Protein AF-C5LI20-F1 (afdb_monomer_lite)

Organism: Perkinsus marinus (strain ATCC 50983 / TXsc) (NCBI:txid423536)

pLDDT: mean 78.52, std 14.14, range [34.72, 92.19]

Structure (mmCIF, N/CA/C/O backbone):
data_AF-C5LI20-F1
#
_entry.id   AF-C5LI20-F1
#
loop_
_atom_site.group_PDB
_atom_site.id
_atom_site.type_symbol
_atom_site.label_atom_id
_atom_site.label_alt_id
_atom_site.label_comp_id
_atom_site.label_asym_id
_atom_site.label_entity_id
_atom_site.label_seq_id
_atom_site.pdbx_PDB_ins_code
_atom_site.Cartn_x
_atom_site.Cartn_y
_atom_site.Cartn_z
_atom_site.occupancy
_atom_site.B_iso_or_equiv
_atom_site.auth_seq_id
_atom_site.auth_comp_id
_atom_site.auth_asym_id
_atom_site.auth_atom_id
_atom_site.pdbx_PDB_model_num
ATOM 1 N N . SER A 1 1 ? -21.074 10.728 8.051 1.00 75.56 1 SER A N 1
ATOM 2 C CA . SER A 1 1 ? -21.060 9.835 6.874 1.00 75.56 1 SER A CA 1
ATOM 3 C C . SER A 1 1 ? -19.832 8.948 6.932 1.00 75.56 1 SER A C 1
ATOM 5 O O . SER A 1 1 ? -18.772 9.459 7.271 1.00 75.56 1 SER A O 1
ATOM 7 N N . ILE A 1 2 ? -19.961 7.644 6.681 1.00 87.50 2 ILE A N 1
ATOM 8 C CA . ILE A 1 2 ? -18.856 6.672 6.753 1.00 87.50 2 ILE A CA 1
ATOM 9 C C . ILE A 1 2 ? -18.855 5.896 5.437 1.00 87.50 2 ILE A C 1
ATOM 11 O O . ILE A 1 2 ? -19.865 5.278 5.106 1.00 87.50 2 ILE A O 1
ATOM 15 N N . ALA A 1 3 ? -17.756 5.950 4.685 1.00 90.06 3 ALA A N 1
ATOM 16 C CA . ALA A 1 3 ? -17.574 5.101 3.514 1.00 90.06 3 ALA A CA 1
ATOM 17 C C . ALA A 1 3 ? -17.057 3.731 3.967 1.00 90.06 3 ALA A C 1
ATOM 19 O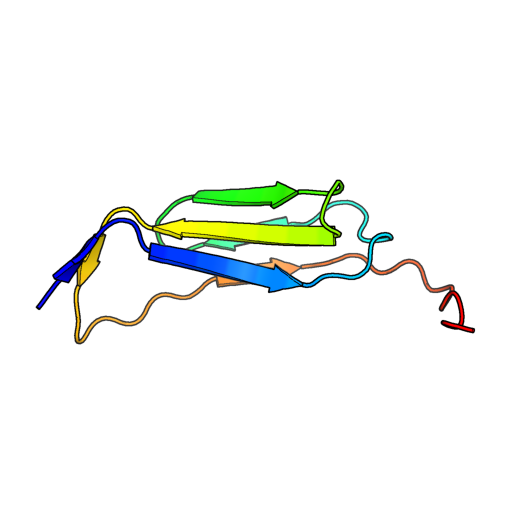 O . ALA A 1 3 ? -16.186 3.648 4.832 1.00 90.06 3 ALA A O 1
ATOM 20 N N . ASN A 1 4 ? -17.623 2.659 3.422 1.00 92.19 4 ASN A N 1
ATOM 21 C CA . ASN A 1 4 ? -17.233 1.291 3.753 1.00 92.19 4 ASN A CA 1
ATOM 22 C C . ASN A 1 4 ? -16.549 0.658 2.544 1.00 92.19 4 ASN A C 1
ATOM 24 O O . ASN A 1 4 ? -16.915 0.974 1.414 1.00 92.19 4 ASN A O 1
ATOM 28 N N . SER A 1 5 ? -15.593 -0.236 2.801 1.00 90.19 5 SER A N 1
ATOM 29 C CA . SER A 1 5 ? -14.840 -0.949 1.759 1.00 90.19 5 SER A CA 1
ATOM 30 C C . SER A 1 5 ? -14.182 -0.000 0.753 1.00 90.19 5 SER A C 1
ATOM 32 O O . SER A 1 5 ? -14.375 -0.117 -0.452 1.00 90.19 5 SER A O 1
ATOM 34 N N . VAL A 1 6 ? -13.428 0.974 1.262 1.00 91.19 6 VAL A N 1
ATOM 35 C CA . VAL A 1 6 ? -12.667 1.897 0.418 1.00 91.19 6 VAL A CA 1
ATOM 36 C C . VAL A 1 6 ? -11.381 1.209 -0.021 1.00 91.19 6 VAL A C 1
ATOM 38 O O . VAL A 1 6 ? -10.631 0.697 0.810 1.00 91.19 6 VAL A O 1
ATOM 41 N N . GLU A 1 7 ? -11.117 1.230 -1.320 1.00 91.50 7 GLU A N 1
ATOM 42 C CA . GLU A 1 7 ? -9.888 0.717 -1.917 1.00 91.50 7 GLU A CA 1
ATOM 43 C C . GLU A 1 7 ? -9.199 1.850 -2.671 1.00 91.50 7 GLU A C 1
ATOM 45 O O . GLU A 1 7 ? -9.803 2.528 -3.501 1.00 91.50 7 GLU A O 1
ATOM 50 N N . ILE A 1 8 ? -7.935 2.090 -2.339 1.00 89.50 8 ILE A N 1
ATOM 51 C CA . ILE A 1 8 ? -7.116 3.147 -2.926 1.00 89.50 8 ILE A CA 1
ATOM 52 C C . ILE A 1 8 ? -6.022 2.459 -3.728 1.00 89.50 8 ILE A C 1
ATOM 54 O O . ILE A 1 8 ? -5.208 1.726 -3.170 1.00 89.50 8 ILE A O 1
ATOM 58 N N . HIS A 1 9 ? -6.034 2.660 -5.042 1.00 89.50 9 HIS A N 1
ATOM 59 C CA . HIS A 1 9 ? -5.071 2.055 -5.955 1.00 89.50 9 HIS A CA 1
ATOM 60 C C . HIS A 1 9 ? -4.027 3.099 -6.328 1.00 89.50 9 HIS A C 1
ATOM 62 O O . HIS A 1 9 ? -4.350 4.116 -6.942 1.00 89.50 9 HIS A O 1
ATOM 68 N N . VAL A 1 10 ? -2.782 2.848 -5.948 1.00 86.12 10 VAL A N 1
ATOM 69 C CA . VAL A 1 10 ? -1.644 3.696 -6.290 1.00 86.12 10 VAL A CA 1
ATOM 70 C C . VAL A 1 10 ? -0.813 2.957 -7.339 1.00 86.12 10 VAL A C 1
ATOM 72 O O . VAL A 1 10 ? -0.201 1.944 -6.994 1.00 86.12 10 VAL A O 1
ATOM 75 N N . PRO A 1 11 ? -0.798 3.411 -8.604 1.00 83.81 11 PRO A N 1
ATOM 76 C CA . PRO A 1 11 ? 0.046 2.812 -9.628 1.00 83.81 11 PRO A CA 1
ATOM 77 C C . PRO A 1 11 ? 1.512 3.081 -9.301 1.00 83.81 11 PRO A C 1
ATOM 79 O O . PRO A 1 11 ? 1.888 4.201 -8.943 1.00 83.81 11 PRO A O 1
ATOM 82 N N . VAL A 1 12 ? 2.332 2.045 -9.404 1.00 78.44 12 VAL A N 1
ATOM 83 C CA . VAL A 1 12 ? 3.775 2.106 -9.189 1.00 78.44 12 VAL A CA 1
ATOM 84 C C . VAL A 1 12 ? 4.492 1.496 -10.394 1.00 78.44 12 VAL A C 1
ATOM 86 O O . VAL A 1 12 ? 3.889 0.743 -11.149 1.00 78.44 12 VAL A O 1
ATOM 89 N N . PRO A 1 13 ? 5.768 1.817 -10.628 1.00 72.44 13 PRO A N 1
ATOM 90 C CA . PRO A 1 13 ? 6.540 1.144 -11.667 1.00 72.44 13 PRO A CA 1
ATOM 91 C C . PRO A 1 13 ? 6.773 -0.324 -11.277 1.00 72.44 13 PRO A C 1
ATOM 93 O O . PRO A 1 13 ? 7.020 -0.605 -10.105 1.00 72.44 13 PRO A O 1
ATOM 96 N N . GLY A 1 14 ? 6.748 -1.247 -12.240 1.00 64.50 14 GLY A N 1
ATOM 97 C CA . GLY A 1 14 ? 6.917 -2.686 -11.975 1.00 64.50 14 GLY A CA 1
ATOM 98 C C . GLY A 1 14 ? 8.274 -3.108 -11.403 1.00 64.50 14 GLY A C 1
ATOM 99 O O . GLY A 1 14 ? 8.427 -4.234 -10.941 1.00 64.50 14 GLY A O 1
ATOM 100 N N . ASP A 1 15 ? 9.240 -2.188 -11.365 1.00 63.84 15 ASP A N 1
ATOM 101 C CA . ASP A 1 15 ? 10.595 -2.404 -10.844 1.00 63.84 15 ASP A CA 1
ATOM 102 C C . ASP A 1 15 ? 10.756 -1.993 -9.366 1.00 63.84 15 ASP A C 1
ATOM 104 O O . ASP A 1 15 ? 11.867 -1.817 -8.869 1.00 63.84 15 ASP A O 1
ATOM 108 N N . VAL A 1 16 ? 9.653 -1.783 -8.639 1.00 66.50 16 VAL A N 1
ATOM 109 C CA . VAL A 1 16 ? 9.711 -1.461 -7.208 1.00 66.50 16 VAL A CA 1
ATOM 110 C C . VAL A 1 16 ? 10.199 -2.672 -6.419 1.00 66.50 16 VAL A C 1
ATOM 112 O O . VAL A 1 16 ? 9.456 -3.627 -6.180 1.00 66.50 16 VAL A O 1
ATOM 115 N N . ASP A 1 17 ? 11.440 -2.588 -5.946 1.00 62.72 17 ASP A N 1
ATOM 116 C CA . ASP A 1 17 ? 12.003 -3.564 -5.027 1.00 62.72 17 ASP A CA 1
ATOM 117 C C . ASP A 1 17 ? 11.781 -3.105 -3.577 1.00 62.72 17 ASP A C 1
ATOM 119 O O . ASP A 1 17 ? 12.039 -1.957 -3.198 1.00 62.72 17 ASP A O 1
ATOM 123 N N . THR A 1 18 ? 11.244 -4.013 -2.763 1.00 60.19 18 THR A N 1
ATOM 124 C CA . THR A 1 18 ? 10.978 -3.828 -1.328 1.00 60.19 18 THR A CA 1
ATOM 125 C C . THR A 1 18 ? 10.104 -2.597 -0.983 1.00 60.19 18 THR A C 1
ATOM 127 O O . THR A 1 18 ? 10.578 -1.636 -0.368 1.00 60.19 18 THR A O 1
ATOM 130 N N . PRO A 1 19 ? 8.795 -2.601 -1.311 1.00 65.81 19 PRO A N 1
ATOM 131 C CA . PRO A 1 19 ? 7.892 -1.514 -0.934 1.00 65.81 19 PRO A CA 1
ATOM 132 C C . PRO A 1 19 ? 7.693 -1.469 0.590 1.00 65.81 19 PRO A C 1
ATOM 134 O O . PRO A 1 19 ? 7.089 -2.362 1.188 1.00 65.81 19 PRO A O 1
ATOM 137 N N . GLN A 1 20 ? 8.168 -0.404 1.239 1.00 75.38 20 GLN A N 1
ATOM 138 C CA . GLN A 1 20 ? 7.847 -0.131 2.640 1.00 75.38 20 GLN A CA 1
ATOM 139 C C . GLN A 1 20 ? 6.601 0.737 2.718 1.00 75.38 20 GLN A C 1
ATOM 141 O O . GLN A 1 20 ? 6.671 1.959 2.612 1.00 75.38 20 GLN A O 1
ATOM 146 N N . CYS A 1 21 ? 5.454 0.103 2.933 1.00 75.50 21 CYS A N 1
ATOM 147 C CA . CYS A 1 21 ? 4.179 0.788 3.083 1.00 75.50 21 CYS A CA 1
ATOM 148 C C . CYS A 1 21 ? 3.791 0.880 4.564 1.00 75.50 21 CYS A C 1
ATOM 150 O O . CYS A 1 21 ? 3.541 -0.131 5.220 1.00 75.50 21 CYS A O 1
ATOM 152 N N . LYS A 1 22 ? 3.686 2.099 5.094 1.00 82.88 22 LYS A N 1
ATOM 153 C CA . LYS A 1 22 ? 3.094 2.396 6.402 1.00 82.88 22 LYS A CA 1
ATOM 154 C C . LYS A 1 22 ? 1.778 3.130 6.203 1.00 82.88 22 LYS A C 1
ATOM 156 O O . LYS A 1 22 ? 1.769 4.284 5.789 1.00 82.88 22 LYS A O 1
ATOM 161 N N . ALA A 1 23 ? 0.673 2.481 6.547 1.00 85.50 23 ALA A N 1
ATOM 162 C CA . ALA A 1 23 ? -0.635 3.122 6.606 1.00 85.50 23 ALA A CA 1
ATOM 163 C C . ALA A 1 23 ? -1.077 3.323 8.055 1.00 85.50 23 ALA A C 1
ATOM 165 O O . ALA A 1 23 ? -0.932 2.427 8.886 1.00 85.50 23 ALA A O 1
ATOM 166 N N . SER A 1 24 ? -1.661 4.484 8.355 1.00 86.31 24 SER A N 1
ATOM 167 C CA . SER A 1 24 ? -2.255 4.764 9.670 1.00 86.31 24 SER A CA 1
ATOM 168 C C . SER A 1 24 ? -3.531 3.954 9.933 1.00 86.31 24 SER A C 1
ATOM 170 O O . SER A 1 24 ? -3.936 3.791 11.081 1.00 86.31 24 SER A O 1
ATOM 172 N N . THR A 1 25 ? -4.195 3.463 8.884 1.00 88.56 25 THR A N 1
ATOM 173 C CA . THR A 1 25 ? -5.402 2.634 8.984 1.00 88.56 25 THR A CA 1
ATOM 174 C C . THR A 1 25 ? -5.474 1.635 7.838 1.00 88.56 25 THR A C 1
ATOM 176 O O . THR A 1 25 ? -4.856 1.851 6.803 1.00 88.56 25 THR A O 1
ATOM 179 N N . GLY A 1 26 ? -6.260 0.571 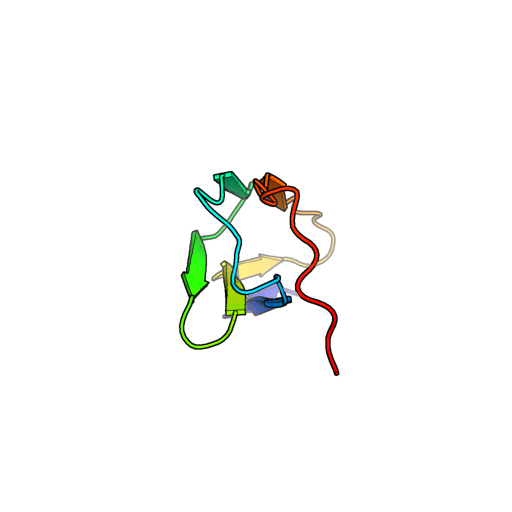7.980 1.00 88.38 26 GLY A N 1
ATOM 180 C CA . GLY A 1 26 ? -6.447 -0.413 6.915 1.00 88.38 26 GLY A CA 1
ATOM 181 C C . GLY A 1 26 ? -5.229 -1.310 6.686 1.00 88.38 26 GLY A C 1
ATOM 182 O O . GLY A 1 26 ? -4.422 -1.544 7.585 1.00 88.38 26 GLY A O 1
ATOM 183 N N . SER A 1 27 ? -5.128 -1.868 5.485 1.00 88.75 27 SER A N 1
ATOM 184 C CA . SER A 1 27 ? -4.056 -2.781 5.091 1.00 88.75 27 SER A CA 1
ATOM 185 C C . SER A 1 27 ? -3.572 -2.430 3.697 1.00 88.75 27 SER A C 1
ATOM 187 O O . SER A 1 27 ? -4.384 -2.228 2.798 1.00 88.75 27 SER A O 1
ATOM 189 N N . VAL A 1 28 ? -2.257 -2.362 3.521 1.00 87.12 28 VAL A N 1
ATOM 190 C CA . VAL A 1 28 ? -1.637 -2.081 2.226 1.00 87.12 28 VAL A CA 1
ATOM 191 C C . VAL A 1 28 ? -1.048 -3.371 1.683 1.00 87.12 28 VAL A C 1
ATOM 193 O O . VAL A 1 28 ? -0.351 -4.085 2.405 1.00 87.12 28 VAL A O 1
ATOM 196 N N . LYS A 1 29 ? -1.340 -3.676 0.423 1.00 86.12 29 LYS A N 1
ATOM 197 C CA . LYS A 1 29 ? -0.784 -4.814 -0.302 1.00 86.12 29 LYS A CA 1
ATOM 198 C C . LYS A 1 29 ? -0.243 -4.350 -1.639 1.00 86.12 29 LYS A C 1
ATOM 200 O O . LYS A 1 29 ? -0.919 -3.642 -2.378 1.00 86.12 29 LYS A O 1
ATOM 205 N N . TYR A 1 30 ? 0.971 -4.775 -1.949 1.00 82.25 30 TYR A N 1
ATOM 206 C CA . TYR A 1 30 ? 1.539 -4.593 -3.273 1.00 82.25 30 TYR A CA 1
ATOM 207 C C . TYR A 1 30 ? 1.093 -5.737 -4.188 1.00 82.25 30 TYR A C 1
ATOM 209 O O . TYR A 1 30 ? 1.211 -6.905 -3.815 1.00 82.25 30 TYR A O 1
ATOM 217 N N . HIS A 1 31 ? 0.567 -5.389 -5.361 1.00 84.69 31 HIS A N 1
ATOM 218 C CA . HIS A 1 31 ? 0.168 -6.311 -6.418 1.00 84.69 31 HIS A CA 1
ATOM 219 C C . HIS A 1 31 ? 1.119 -6.148 -7.612 1.00 84.69 31 HIS A C 1
ATOM 221 O O . HIS A 1 31 ? 0.863 -5.297 -8.467 1.00 84.69 31 HIS A O 1
ATOM 227 N N . PRO A 1 32 ? 2.190 -6.961 -7.702 1.00 77.75 32 PRO A N 1
ATOM 228 C CA . PRO A 1 32 ? 3.133 -6.898 -8.822 1.00 77.75 32 PRO A CA 1
ATOM 229 C C . PRO A 1 32 ? 2.474 -7.265 -10.157 1.00 77.75 32 PRO A C 1
ATOM 231 O O . PRO A 1 32 ? 2.881 -6.794 -11.201 1.00 77.75 32 PRO A O 1
ATOM 234 N N . GLU A 1 33 ? 1.398 -8.053 -10.136 1.00 81.00 33 GLU A N 1
ATOM 235 C CA . GLU A 1 33 ? 0.641 -8.436 -11.339 1.00 81.00 33 GLU A CA 1
ATOM 236 C C . GLU A 1 33 ? -0.103 -7.267 -12.016 1.00 81.00 33 GLU A C 1
ATOM 238 O O . GLU A 1 33 ? -0.544 -7.387 -13.156 1.00 81.00 33 GLU A O 1
ATOM 243 N N . LYS A 1 34 ? -0.298 -6.163 -11.288 1.00 77.81 34 LYS A N 1
ATOM 244 C CA . LYS A 1 34 ? -0.977 -4.946 -11.757 1.00 77.81 34 LYS A CA 1
ATOM 245 C C . LYS A 1 34 ? -0.086 -3.715 -11.643 1.00 77.81 34 LYS A C 1
ATOM 247 O O . LYS A 1 34 ? -0.591 -2.614 -11.846 1.00 77.81 34 LYS A O 1
ATOM 252 N N . ASP A 1 35 ? 1.167 -3.893 -11.221 1.00 80.56 35 ASP A N 1
ATOM 253 C CA . ASP A 1 35 ? 2.092 -2.803 -1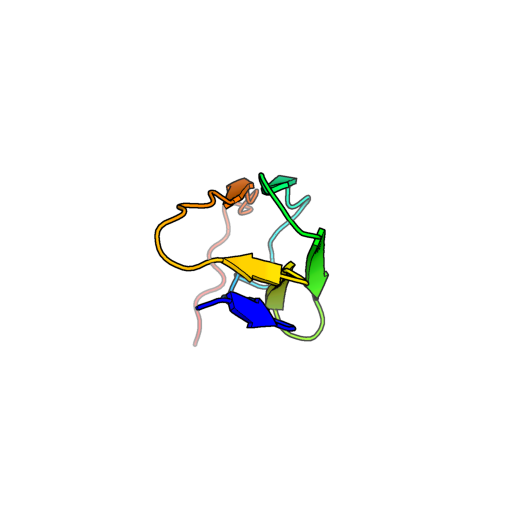0.913 1.00 80.56 35 ASP A CA 1
ATOM 254 C C . ASP A 1 35 ? 1.424 -1.730 -10.028 1.00 80.56 35 ASP A C 1
ATOM 256 O O . ASP A 1 35 ? 1.479 -0.528 -10.274 1.00 80.56 35 ASP A O 1
ATOM 260 N N . CYS A 1 36 ? 0.672 -2.169 -9.014 1.00 84.88 36 CYS A N 1
ATOM 261 C CA . CYS A 1 36 ? -0.157 -1.286 -8.195 1.00 84.88 36 CYS A CA 1
ATOM 262 C C . CYS A 1 36 ? -0.080 -1.661 -6.719 1.00 84.88 36 CYS A C 1
ATOM 264 O O . CYS A 1 36 ? -0.138 -2.828 -6.332 1.00 84.88 36 CYS A O 1
ATOM 266 N N . VAL A 1 37 ? -0.044 -0.646 -5.867 1.00 85.75 37 VAL A N 1
ATOM 267 C CA . VAL A 1 37 ? -0.247 -0.791 -4.430 1.00 85.75 37 VAL A CA 1
ATOM 268 C C . VAL A 1 37 ? -1.718 -0.554 -4.126 1.00 85.75 37 VAL A C 1
ATOM 270 O O . VAL A 1 37 ? -2.264 0.507 -4.423 1.00 85.75 37 VAL A O 1
ATOM 273 N N . ILE A 1 38 ? -2.363 -1.547 -3.523 1.00 89.12 38 ILE A N 1
ATOM 274 C CA . ILE A 1 38 ? -3.758 -1.482 -3.105 1.00 89.12 38 ILE A CA 1
ATOM 275 C C . ILE A 1 38 ? -3.796 -1.254 -1.601 1.00 89.12 38 ILE A C 1
ATOM 277 O O . ILE A 1 38 ? -3.328 -2.074 -0.808 1.00 89.12 38 ILE A O 1
ATOM 281 N N . TRP A 1 39 ? -4.372 -0.128 -1.202 1.00 90.94 39 TRP A N 1
ATOM 282 C CA . TRP A 1 39 ? -4.646 0.187 0.187 1.00 90.94 39 TRP A CA 1
ATOM 283 C C . TRP A 1 39 ? -6.135 0.017 0.478 1.00 90.94 39 TRP A C 1
ATOM 285 O O . TRP A 1 39 ? -6.973 0.779 -0.001 1.00 90.94 39 TRP A O 1
ATOM 295 N N . SER A 1 40 ? -6.462 -0.995 1.279 1.00 91.62 40 SER A N 1
ATOM 296 C CA . SER A 1 40 ? -7.835 -1.333 1.649 1.00 91.62 40 SER A CA 1
ATOM 297 C C . SER A 1 40 ? -8.172 -0.801 3.043 1.00 91.62 40 SER A C 1
ATOM 299 O O . SER A 1 40 ? -7.529 -1.155 4.037 1.00 91.62 40 SER A O 1
ATOM 301 N N . ILE A 1 41 ? -9.229 0.003 3.140 1.00 91.62 41 ILE A N 1
ATOM 302 C CA . ILE A 1 41 ? -9.746 0.588 4.379 1.00 91.62 41 ILE A CA 1
ATOM 303 C C . ILE A 1 41 ? -11.193 0.125 4.576 1.00 91.62 41 ILE A C 1
ATOM 305 O O . ILE A 1 41 ? -12.088 0.460 3.802 1.00 91.62 41 ILE A O 1
ATOM 309 N N . LYS A 1 42 ? -11.455 -0.631 5.651 1.00 89.69 42 LYS A N 1
ATOM 310 C CA . LYS A 1 42 ? -12.807 -1.148 5.941 1.00 89.69 42 LYS A CA 1
ATOM 311 C C . LYS A 1 42 ? -13.823 -0.040 6.205 1.00 89.69 42 LYS A C 1
ATOM 313 O O . LYS A 1 42 ? -14.948 -0.132 5.728 1.00 89.69 42 LYS A O 1
ATOM 318 N N . GLN A 1 43 ? -13.434 0.970 6.980 1.00 89.50 43 GLN A N 1
ATOM 319 C CA . GLN A 1 43 ? -14.294 2.083 7.370 1.00 89.50 43 GLN A CA 1
ATOM 320 C C . GLN A 1 43 ? -13.513 3.386 7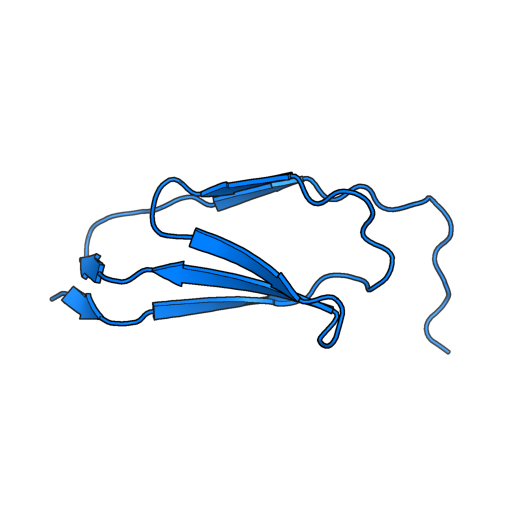.277 1.00 89.50 43 GLN A C 1
ATOM 322 O O . GLN A 1 43 ? -12.522 3.577 7.978 1.00 89.50 43 GLN A O 1
ATOM 327 N N . PHE A 1 44 ? -13.987 4.279 6.420 1.00 89.69 44 PHE A N 1
ATOM 328 C CA . PHE A 1 44 ? -13.422 5.595 6.182 1.00 89.69 44 PHE A CA 1
ATOM 329 C C . PHE A 1 44 ? -14.442 6.655 6.630 1.00 89.69 44 PHE A C 1
ATOM 331 O O . PHE A 1 44 ? -15.313 7.070 5.853 1.00 89.69 44 PHE A O 1
ATOM 338 N N . PRO A 1 45 ? -14.437 7.025 7.924 1.00 90.88 45 PRO A N 1
ATOM 339 C CA . PRO A 1 45 ? -15.312 8.063 8.445 1.00 90.88 45 PRO A CA 1
ATOM 340 C C . PRO A 1 45 ? -14.962 9.414 7.818 1.00 90.88 45 PRO A C 1
ATOM 342 O O . PRO A 1 45 ? -13.805 9.827 7.802 1.00 90.88 45 PRO A O 1
ATOM 345 N 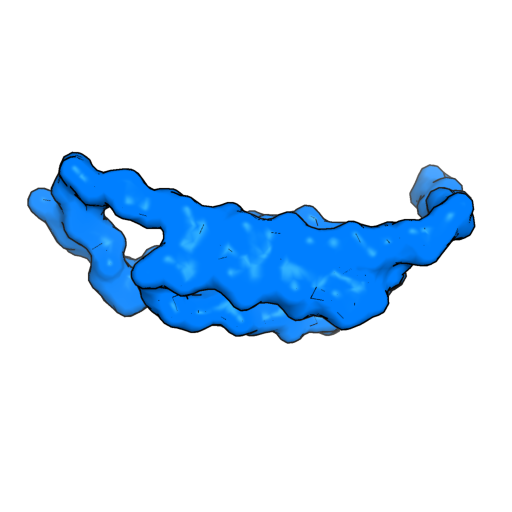N . GLY A 1 46 ? -15.976 10.119 7.321 1.00 89.06 46 GLY A N 1
ATOM 346 C CA . GLY A 1 46 ? -15.806 11.477 6.815 1.00 89.06 46 GLY A CA 1
ATOM 347 C C . GLY A 1 46 ? -15.382 12.442 7.925 1.00 89.06 46 GLY A C 1
ATOM 348 O O . GLY A 1 46 ? -15.708 12.224 9.092 1.00 89.06 46 GLY A O 1
ATOM 349 N N . GLN A 1 47 ? -14.705 13.528 7.538 1.00 87.56 47 GLN A N 1
ATOM 350 C CA . GLN A 1 47 ? -14.090 14.519 8.441 1.00 87.56 47 GLN A CA 1
ATOM 351 C C . GLN A 1 47 ? -12.898 13.984 9.257 1.00 87.56 47 GLN A C 1
ATOM 353 O O . GLN A 1 47 ? -12.517 14.595 10.251 1.00 87.56 47 GLN A O 1
ATOM 358 N N . LYS A 1 48 ? -12.304 12.857 8.846 1.00 86.75 48 LYS A N 1
ATOM 359 C CA . LYS A 1 48 ? -11.042 12.358 9.391 1.00 86.75 48 LYS A CA 1
ATOM 360 C C . LYS A 1 48 ? -10.039 12.150 8.262 1.00 86.75 48 LYS A C 1
ATOM 362 O O . LYS A 1 48 ? -10.374 11.586 7.223 1.00 86.75 48 LYS A O 1
ATOM 367 N N . ASP A 1 49 ? -8.822 12.615 8.479 1.00 87.62 49 ASP A N 1
ATOM 368 C CA . ASP A 1 49 ? -7.677 12.394 7.611 1.00 87.62 49 ASP A CA 1
ATOM 369 C C . ASP A 1 49 ? -6.953 11.092 7.975 1.00 87.62 49 ASP A C 1
ATOM 371 O O . ASP A 1 49 ? -6.906 10.661 9.129 1.00 87.62 49 ASP A O 1
ATOM 375 N N . TYR A 1 50 ? -6.407 10.439 6.955 1.00 87.94 50 TYR A N 1
ATOM 376 C CA . TYR A 1 50 ? -5.603 9.236 7.100 1.00 87.94 50 TYR A CA 1
ATOM 377 C C . TYR A 1 50 ? -4.420 9.329 6.154 1.00 87.94 50 TYR A C 1
ATOM 379 O O . TYR A 1 50 ? -4.569 9.742 5.005 1.00 87.94 50 TYR A O 1
ATOM 387 N N . ILE A 1 51 ? -3.252 8.920 6.637 1.00 88.38 51 ILE A N 1
ATOM 388 C CA . ILE A 1 51 ? -2.007 9.025 5.888 1.00 88.38 51 ILE A CA 1
ATOM 389 C C . ILE A 1 51 ? -1.491 7.619 5.589 1.00 88.38 51 ILE A C 1
ATOM 391 O O . ILE A 1 51 ? -1.500 6.728 6.443 1.00 88.38 51 ILE A O 1
ATOM 395 N N . MET A 1 52 ? -1.032 7.434 4.355 1.00 87.62 52 MET A N 1
ATOM 396 C CA . MET A 1 52 ? -0.230 6.292 3.947 1.00 87.62 52 MET A CA 1
ATOM 397 C C . MET A 1 52 ? 1.091 6.815 3.394 1.00 87.62 52 MET A C 1
ATOM 3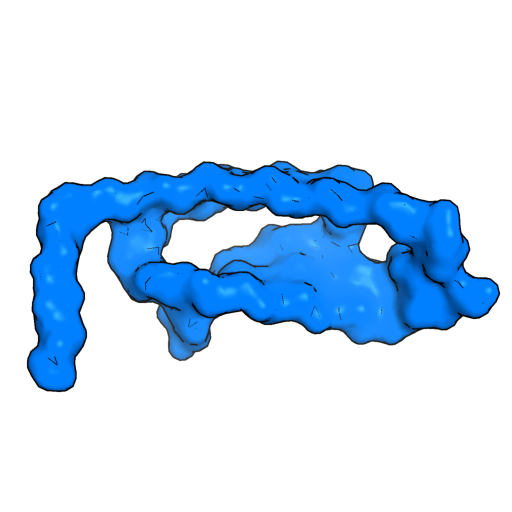99 O O . MET A 1 52 ? 1.115 7.532 2.398 1.00 87.62 52 MET A O 1
ATOM 403 N N . THR A 1 53 ? 2.190 6.434 4.032 1.00 86.94 53 THR A N 1
ATOM 404 C CA . THR A 1 53 ? 3.546 6.696 3.554 1.00 86.94 53 THR A CA 1
ATOM 405 C C . THR A 1 53 ? 4.070 5.425 2.917 1.00 86.94 53 THR A C 1
ATOM 407 O O . THR A 1 53 ? 4.118 4.385 3.571 1.00 86.94 53 THR A O 1
ATOM 410 N N . SER A 1 54 ? 4.458 5.495 1.648 1.00 81.19 54 SER A N 1
ATOM 411 C CA . SER A 1 54 ? 5.126 4.382 0.979 1.00 81.19 54 SER A CA 1
ATOM 412 C C . SER A 1 54 ? 6.501 4.813 0.494 1.00 81.19 54 SER A C 1
ATOM 414 O O . SER A 1 54 ? 6.633 5.839 -0.169 1.00 81.19 54 SER A O 1
ATOM 416 N N . ASN A 1 55 ? 7.515 4.031 0.848 1.00 81.31 55 ASN A N 1
ATOM 417 C CA . ASN A 1 55 ? 8.868 4.156 0.336 1.00 81.31 55 ASN A CA 1
ATOM 418 C C . ASN A 1 55 ? 9.090 3.069 -0.707 1.00 81.31 55 ASN A C 1
ATOM 420 O O . ASN A 1 55 ? 8.997 1.879 -0.406 1.00 81.31 55 ASN A O 1
ATOM 424 N N . PHE A 1 56 ? 9.394 3.509 -1.921 1.00 74.69 56 PHE A N 1
ATOM 425 C CA . PHE A 1 56 ? 9.680 2.644 -3.050 1.00 74.69 56 PHE A CA 1
ATOM 426 C C . PHE A 1 56 ? 11.155 2.791 -3.406 1.00 74.69 56 PHE A C 1
ATOM 428 O O . PHE A 1 56 ? 11.621 3.904 -3.661 1.00 74.69 56 PHE A O 1
ATOM 435 N N . GLY A 1 57 ? 11.894 1.684 -3.372 1.00 68.50 57 GLY A N 1
ATOM 436 C CA . GLY A 1 57 ? 13.229 1.624 -3.946 1.00 68.50 57 GLY A CA 1
ATOM 437 C C . GLY A 1 57 ? 13.087 1.525 -5.456 1.00 68.50 57 GLY A C 1
ATOM 438 O O . GLY A 1 57 ? 12.618 0.510 -5.957 1.00 68.50 57 GLY A O 1
ATOM 439 N N . LEU A 1 58 ? 13.440 2.590 -6.170 1.00 68.69 58 LEU A N 1
ATOM 440 C CA . LEU A 1 58 ? 13.537 2.556 -7.624 1.00 68.69 58 LEU A CA 1
ATOM 441 C C . LEU A 1 58 ? 14.993 2.224 -7.970 1.00 68.69 58 LEU A C 1
ATOM 443 O O . LEU A 1 58 ? 15.878 3.019 -7.630 1.00 68.69 58 LEU A O 1
ATOM 447 N N . PRO A 1 59 ? 15.287 1.072 -8.592 1.00 56.81 59 PRO A N 1
ATOM 448 C CA . PRO A 1 59 ? 16.600 0.849 -9.170 1.00 56.81 59 PRO A CA 1
ATOM 449 C C . PRO A 1 59 ? 16.825 1.890 -10.271 1.00 56.81 59 PRO A C 1
ATOM 451 O O . PRO A 1 59 ? 15.929 2.237 -11.033 1.00 56.81 59 PRO A O 1
ATOM 454 N N . SER A 1 60 ? 18.033 2.447 -10.316 1.00 51.50 60 SER A N 1
ATOM 455 C CA . SER A 1 60 ? 18.371 3.649 -11.092 1.00 51.50 60 SER A CA 1
ATOM 456 C C . SER A 1 60 ? 18.325 3.477 -12.623 1.00 51.50 60 SER A C 1
ATOM 458 O O . SER A 1 60 ? 18.792 4.367 -13.334 1.00 51.50 60 SER A O 1
ATOM 460 N N . VAL A 1 61 ? 17.803 2.365 -13.150 1.00 51.34 61 VAL A N 1
ATOM 461 C CA . VAL A 1 61 ? 17.644 2.171 -14.592 1.00 51.34 61 VAL A CA 1
ATOM 462 C C . VAL A 1 61 ? 16.203 2.497 -14.971 1.00 51.34 61 VAL A C 1
ATOM 464 O O . VAL A 1 61 ? 15.269 1.732 -14.756 1.00 51.34 61 VAL A O 1
ATOM 467 N N . SER A 1 62 ? 16.012 3.698 -15.506 1.00 50.66 62 SER A N 1
ATOM 468 C CA . SER A 1 62 ? 14.790 4.037 -16.218 1.00 50.66 62 SER A CA 1
ATOM 469 C C . SER A 1 62 ? 14.705 3.108 -17.426 1.00 50.66 62 SER A C 1
ATOM 471 O O . SER A 1 62 ? 15.420 3.317 -18.404 1.00 50.66 62 SER A O 1
ATOM 473 N N . MET A 1 63 ? 13.878 2.064 -17.372 1.00 47.88 63 MET A N 1
ATOM 474 C CA . MET A 1 63 ? 13.457 1.406 -18.604 1.00 47.88 63 MET A CA 1
ATOM 475 C C . MET A 1 63 ? 12.575 2.425 -19.329 1.00 47.88 63 MET A C 1
ATOM 477 O O . MET A 1 63 ? 11.456 2.708 -18.902 1.00 47.88 63 MET A O 1
ATOM 481 N N . GLU A 1 64 ? 13.141 3.062 -20.352 1.00 47.19 64 GLU A N 1
ATOM 482 C CA . GLU A 1 64 ? 12.423 3.918 -21.290 1.00 47.19 64 GLU A CA 1
ATOM 483 C C . GLU A 1 64 ? 11.163 3.181 -21.760 1.00 47.19 64 GLU A C 1
ATOM 485 O O . GLU A 1 64 ? 11.240 2.109 -22.364 1.00 47.19 64 GLU A O 1
ATOM 490 N N . ALA A 1 65 ? 9.992 3.733 -21.437 1.00 42.28 65 ALA A N 1
ATOM 491 C CA . ALA A 1 65 ? 8.750 3.319 -22.063 1.00 42.28 65 ALA A CA 1
ATOM 492 C C . ALA A 1 65 ? 8.824 3.761 -23.532 1.00 42.28 65 ALA A C 1
ATOM 494 O O . ALA A 1 65 ? 8.816 4.960 -23.816 1.00 42.28 65 ALA A O 1
ATOM 495 N N . ALA A 1 66 ? 9.007 2.774 -24.410 1.00 34.72 66 ALA A N 1
ATOM 496 C CA . ALA A 1 66 ? 9.032 2.902 -25.865 1.00 34.72 66 ALA A CA 1
ATOM 497 C C . ALA A 1 66 ? 7.709 3.428 -26.444 1.00 34.72 66 ALA A C 1
ATOM 499 O O . ALA A 1 66 ? 6.644 3.172 -25.832 1.00 34.72 66 ALA A O 1
#

Radius of gyration: 13.99 Å; chains: 1; bounding box: 39×23×36 Å

Secondary structure (DSSP, 8-state):
-EEEEEEEEEE--TT-EEEEEEESSSEEEEEGGGTEEEEEEEEEETT----EEEEEE--S------

Sequence (66 aa):
SIANSVEIHVPVPGDVDTPQCKASTGSVKYHPEKDCVIWSIKQFPGQKDYIMTSNFGLPSVSMEAA

Foldseek 3Di:
DKDAFDKDKAAAPLQFDPKDKDWPAADWDQDSVRNIIIGTHGIHDPPDDIDMDIDTDDDPDPPPPD

InterPro domains:
  IPR028565 Mu homology domain [PF00928] (3-62)
  IPR028565 Mu homology domain [PS51072] (1-66)
  IPR036168 AP-2 complex subunit mu, C-terminal superfamily [SSF49447] (2-61)
  IPR050431 Adaptor complexes medium subunit [PTHR10529] (3-60)